Protein AF-A0A9D4I6S3-F1 (afdb_monomer_lite)

Sequence (110 aa):
MECRARIQLECKATVVQAQIGLSGANLAMHRLAQKRARRRRQRRWWIRAWLGPDRRRQFGLYDKLMVELRREDQRAFINIMRMPPEMFYEILLQVGPRITKQLNNYRLPI

pLDDT: mean 82.25, std 8.56, range [55.72, 95.31]

Radius of gyration: 31.66 Å; chains: 1; bounding box: 81×31×80 Å

Foldseek 3Di:
DVVVVVVVVVVVVVVVVVVVVVVVVVVVVVVVVVVVVVVVVVPVDPADPVLDPVCCVVQNNPNCPQVCCVVPPQVVVCVVVVDGPVVVVVCCVVCVVVPPDDDDPVDDDD

Organism: Dreissena polymorpha (NCBI:txid45954)

Structure (mmCIF, N/CA/C/O backbone):
data_AF-A0A9D4I6S3-F1
#
_entry.id   AF-A0A9D4I6S3-F1
#
loop_
_atom_site.group_PDB
_atom_site.id
_atom_site.type_symbol
_atom_site.label_atom_id
_atom_site.label_alt_id
_atom_site.label_comp_id
_atom_site.label_asym_id
_atom_site.label_entity_id
_atom_site.label_seq_id
_atom_site.pdbx_PDB_ins_code
_atom_site.Cartn_x
_atom_site.Cartn_y
_atom_site.Cartn_z
_atom_site.occupancy
_atom_site.B_iso_or_equiv
_atom_site.auth_seq_id
_atom_site.auth_comp_id
_atom_site.auth_asym_id
_atom_site.auth_atom_id
_atom_site.pdbx_PDB_model_num
ATOM 1 N N . MET A 1 1 ? 59.906 -18.595 -46.679 1.00 55.72 1 MET A N 1
ATOM 2 C CA . MET A 1 1 ? 59.378 -17.312 -46.153 1.00 55.72 1 MET A CA 1
ATOM 3 C C . MET A 1 1 ? 57.867 -17.338 -45.894 1.00 55.72 1 MET A C 1
ATOM 5 O O . MET A 1 1 ? 57.408 -16.580 -45.051 1.00 55.72 1 MET A O 1
ATOM 9 N N . GLU A 1 2 ? 57.095 -18.233 -46.521 1.00 64.94 2 GLU A N 1
ATOM 10 C CA . GLU A 1 2 ? 55.622 -18.218 -46.433 1.00 64.94 2 GLU A CA 1
ATOM 11 C C . GLU A 1 2 ? 55.011 -18.809 -45.144 1.00 64.94 2 GLU A C 1
ATOM 13 O O . GLU A 1 2 ? 53.937 -18.377 -44.728 1.00 64.94 2 GLU A O 1
ATOM 18 N N . CYS A 1 3 ? 55.697 -19.725 -44.442 1.00 68.50 3 CYS A N 1
ATOM 19 C 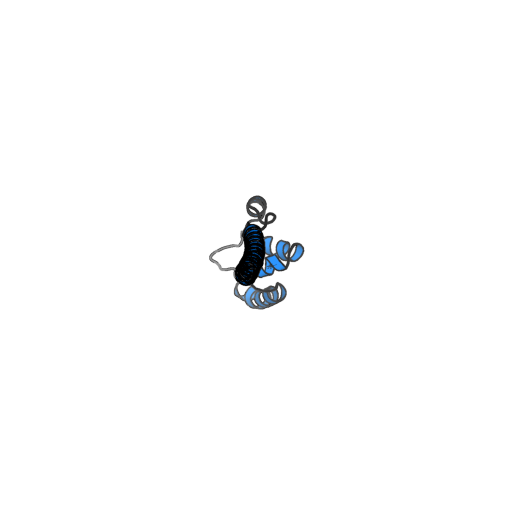CA . CYS A 1 3 ? 55.170 -20.318 -43.198 1.00 68.50 3 CYS A CA 1
ATOM 20 C C . CYS A 1 3 ? 54.962 -19.298 -42.071 1.00 68.50 3 CYS A C 1
ATOM 22 O O . CYS A 1 3 ? 53.969 -19.370 -41.354 1.00 68.50 3 CYS A O 1
ATOM 24 N N . ARG A 1 4 ? 55.871 -18.326 -41.91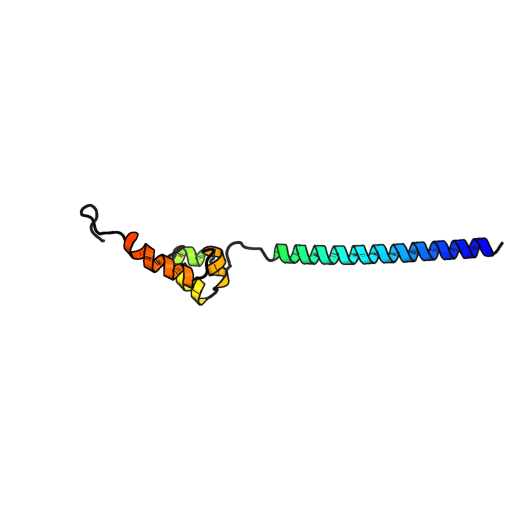4 1.00 74.25 4 ARG A N 1
ATOM 25 C CA . ARG A 1 4 ? 55.756 -17.311 -40.852 1.00 74.25 4 ARG A CA 1
ATOM 26 C C . ARG A 1 4 ? 54.550 -16.398 -41.067 1.00 74.25 4 ARG A C 1
ATOM 28 O O . ARG A 1 4 ? 53.850 -16.093 -40.110 1.00 74.25 4 ARG A O 1
ATOM 35 N N . ALA A 1 5 ? 54.279 -16.017 -42.316 1.00 77.75 5 ALA A N 1
ATOM 36 C CA . ALA A 1 5 ? 53.129 -15.189 -42.664 1.00 77.75 5 ALA A CA 1
ATOM 37 C C . ALA A 1 5 ? 51.797 -15.926 -42.437 1.00 77.75 5 ALA A C 1
ATOM 39 O O . ALA A 1 5 ? 50.865 -15.330 -41.902 1.00 77.75 5 ALA A O 1
ATOM 40 N N . ARG A 1 6 ? 51.724 -17.225 -42.771 1.00 77.69 6 ARG A N 1
ATOM 41 C CA . ARG A 1 6 ? 50.541 -18.065 -42.511 1.00 77.69 6 ARG A CA 1
ATOM 42 C C . ARG A 1 6 ? 50.253 -18.230 -41.020 1.00 77.69 6 ARG A C 1
ATOM 44 O O . ARG A 1 6 ? 49.146 -17.926 -40.594 1.00 77.69 6 ARG A O 1
ATOM 51 N N . ILE A 1 7 ? 51.263 -18.583 -40.225 1.00 80.25 7 ILE A N 1
ATOM 52 C CA . ILE A 1 7 ? 51.126 -18.698 -38.762 1.00 80.25 7 ILE A CA 1
ATOM 53 C C . ILE A 1 7 ? 50.695 -17.352 -38.157 1.00 80.25 7 ILE A C 1
ATOM 55 O O . ILE A 1 7 ? 49.821 -17.293 -37.299 1.00 80.25 7 ILE A O 1
ATOM 59 N N . GLN A 1 8 ? 51.255 -16.240 -38.640 1.00 81.44 8 GLN A N 1
ATOM 60 C CA . GLN A 1 8 ? 50.889 -14.909 -38.160 1.00 81.44 8 GLN A CA 1
ATOM 61 C C . GLN A 1 8 ? 49.447 -14.517 -38.529 1.00 81.44 8 GLN A C 1
ATOM 63 O O . GLN A 1 8 ? 48.782 -13.840 -37.743 1.00 81.44 8 GLN A O 1
ATOM 68 N N . LEU A 1 9 ? 48.955 -14.921 -39.702 1.00 82.75 9 LEU A N 1
ATOM 69 C CA . LEU A 1 9 ? 47.563 -14.728 -40.120 1.00 82.75 9 LEU A CA 1
ATOM 70 C C . LEU A 1 9 ? 46.598 -15.568 -39.276 1.00 82.75 9 LEU A C 1
ATOM 72 O O . LEU A 1 9 ? 45.590 -15.038 -38.813 1.00 82.75 9 LEU A O 1
ATOM 76 N N . GLU A 1 10 ? 46.931 -16.830 -39.011 1.00 84.31 10 GLU A N 1
ATOM 77 C CA . GLU A 1 10 ? 46.144 -17.720 -38.151 1.00 84.31 10 GLU A CA 1
ATOM 78 C C . GLU A 1 10 ? 46.082 -17.202 -36.708 1.00 84.31 10 GLU A C 1
ATOM 80 O O . GLU A 1 10 ? 44.996 -17.091 -36.143 1.00 84.31 10 GLU A O 1
ATOM 85 N N . CYS A 1 11 ? 47.211 -16.767 -36.137 1.00 84.62 11 CYS A N 1
ATOM 86 C CA . CYS A 1 11 ? 47.240 -16.141 -34.812 1.00 84.62 11 CYS A CA 1
ATOM 87 C C . CYS A 1 11 ? 46.407 -14.850 -34.752 1.00 84.62 11 CYS A C 1
ATOM 89 O O . CYS A 1 11 ? 45.737 -14.585 -33.757 1.00 84.62 11 CYS A O 1
ATOM 91 N N . LYS A 1 12 ? 46.416 -14.025 -35.806 1.00 86.94 12 LYS A N 1
ATOM 92 C CA . LYS A 1 12 ? 45.557 -12.830 -35.869 1.00 86.94 12 LYS A CA 1
ATOM 93 C C . LYS A 1 12 ? 44.079 -13.212 -35.947 1.00 86.94 12 LYS A C 1
ATOM 95 O O . LYS A 1 12 ? 43.259 -12.590 -35.276 1.00 86.94 12 LYS A O 1
ATOM 100 N N . ALA A 1 13 ? 43.743 -14.235 -36.730 1.00 84.69 13 ALA A N 1
ATOM 101 C CA . ALA A 1 13 ? 42.374 -14.715 -36.870 1.00 84.69 13 ALA A CA 1
ATOM 102 C C . ALA A 1 13 ? 41.820 -15.262 -35.544 1.00 84.69 13 ALA A C 1
ATOM 104 O O . ALA A 1 13 ? 40.705 -14.904 -35.167 1.00 84.69 13 ALA A O 1
ATOM 105 N N . THR A 1 14 ? 42.602 -16.045 -34.795 1.00 84.38 14 THR A N 1
ATOM 106 C CA . THR A 1 14 ? 42.177 -16.576 -33.487 1.00 84.38 14 THR A CA 1
ATOM 107 C C . THR A 1 14 ? 41.989 -15.473 -32.447 1.00 84.38 14 THR A C 1
ATOM 109 O O . THR A 1 14 ? 41.008 -15.493 -31.703 1.00 84.38 14 THR A O 1
ATOM 112 N N . VAL A 1 15 ? 42.856 -14.454 -32.434 1.00 87.69 15 VAL A N 1
ATOM 113 C CA . VAL A 1 15 ? 42.696 -13.275 -31.564 1.00 87.69 15 VAL A CA 1
ATOM 114 C C . VAL A 1 15 ? 41.419 -12.501 -31.907 1.00 87.69 15 VAL A C 1
ATOM 116 O O . VAL A 1 15 ? 40.672 -12.120 -31.007 1.00 87.69 15 VAL A O 1
ATOM 119 N N . VAL A 1 16 ? 41.116 -12.307 -33.194 1.00 89.69 16 VAL A N 1
ATOM 120 C CA . VAL A 1 16 ? 39.874 -11.644 -33.629 1.00 89.69 16 VAL A CA 1
ATOM 121 C C . VAL A 1 16 ? 38.640 -12.471 -33.257 1.00 89.69 16 VAL A C 1
ATOM 123 O O . VAL A 1 16 ? 37.659 -11.915 -32.767 1.00 89.69 16 VAL A O 1
ATOM 126 N N . GLN A 1 17 ? 38.682 -13.795 -33.416 1.00 81.94 17 GLN A N 1
ATOM 127 C CA . GLN A 1 17 ? 37.597 -14.690 -32.998 1.00 81.94 17 GLN A CA 1
ATOM 128 C C . GLN A 1 17 ? 37.353 -14.626 -31.482 1.00 81.94 17 GLN A C 1
ATOM 130 O O . GLN A 1 17 ? 36.204 -14.522 -31.047 1.00 81.94 17 GLN A O 1
ATOM 135 N N . ALA A 1 18 ? 38.420 -14.605 -30.678 1.00 82.50 18 ALA A N 1
ATOM 136 C CA . ALA A 1 18 ? 38.325 -14.425 -29.232 1.00 82.50 18 ALA A CA 1
ATOM 137 C C . ALA A 1 18 ? 37.737 -13.050 -28.862 1.00 82.50 18 ALA A C 1
ATOM 139 O O . ALA A 1 18 ? 36.850 -12.966 -28.008 1.00 82.50 18 ALA A O 1
ATOM 140 N N . GLN A 1 19 ? 38.157 -11.983 -29.549 1.00 88.56 19 GLN A N 1
ATOM 141 C CA . GLN A 1 19 ? 37.630 -10.630 -29.354 1.00 88.56 19 GLN A CA 1
ATOM 142 C C . GLN A 1 19 ? 36.126 -10.550 -29.657 1.00 88.56 19 GLN A C 1
ATOM 144 O O . GLN A 1 19 ? 35.370 -9.980 -28.871 1.00 88.56 19 GLN A O 1
ATOM 149 N N . ILE A 1 20 ? 35.669 -11.166 -30.753 1.00 88.62 20 ILE A N 1
ATOM 150 C CA . ILE A 1 20 ? 34.243 -11.240 -31.115 1.00 88.62 20 ILE A CA 1
ATOM 151 C C . ILE A 1 20 ? 33.450 -11.996 -30.036 1.00 88.62 20 ILE A C 1
ATOM 153 O O . ILE A 1 20 ? 32.369 -11.550 -29.642 1.00 88.62 20 ILE A O 1
ATOM 157 N N . GLY A 1 21 ? 33.999 -13.097 -29.509 1.00 86.75 21 GLY A N 1
ATOM 158 C CA . GLY A 1 21 ? 33.400 -13.850 -28.403 1.00 86.75 21 GLY A CA 1
ATOM 159 C C . GLY A 1 21 ? 33.231 -13.009 -27.132 1.00 86.75 21 GLY A C 1
ATOM 160 O O . GLY A 1 21 ? 32.142 -12.968 -26.551 1.00 86.75 21 GLY A O 1
ATOM 161 N N . LEU A 1 22 ? 34.271 -12.267 -26.738 1.00 84.06 22 LEU A N 1
ATOM 162 C CA . LEU A 1 22 ? 34.238 -11.349 -25.593 1.00 84.06 22 LEU A CA 1
ATOM 163 C C . LEU A 1 22 ? 33.226 -10.211 -25.796 1.00 84.06 22 LEU A C 1
ATOM 165 O O . LEU A 1 22 ? 32.454 -9.893 -24.889 1.00 84.06 22 LEU A O 1
ATOM 169 N N . SER A 1 23 ? 33.162 -9.628 -26.996 1.00 87.31 23 SER A N 1
ATOM 170 C CA . SER A 1 23 ? 32.157 -8.617 -27.343 1.00 87.31 23 SER A CA 1
ATOM 171 C C . SER A 1 23 ? 30.727 -9.167 -27.265 1.00 87.31 23 SER A C 1
ATOM 173 O O . SER A 1 23 ? 29.837 -8.492 -26.738 1.00 87.31 23 SER A O 1
ATOM 175 N N . GLY A 1 24 ? 30.500 -10.405 -27.717 1.00 91.00 24 GLY A N 1
ATOM 176 C CA . GLY A 1 24 ? 29.211 -11.092 -27.596 1.00 91.00 24 GLY A CA 1
ATOM 177 C C . GLY A 1 24 ? 28.791 -11.317 -26.139 1.00 91.00 24 GLY A C 1
ATOM 178 O O . GLY A 1 24 ? 27.651 -11.016 -25.766 1.00 91.00 24 GLY A O 1
ATOM 179 N N . ALA A 1 25 ? 29.721 -11.766 -25.291 1.00 88.56 25 ALA A N 1
ATOM 180 C CA . ALA A 1 25 ? 29.499 -11.924 -23.854 1.00 88.56 25 ALA A CA 1
ATOM 181 C C . ALA A 1 25 ? 29.178 -10.585 -23.164 1.00 88.56 25 ALA A C 1
ATOM 183 O O . ALA A 1 25 ? 28.218 -10.498 -22.393 1.00 88.56 25 ALA A O 1
ATOM 184 N N . ASN A 1 26 ? 29.905 -9.515 -23.499 1.00 91.56 26 ASN A N 1
ATOM 185 C CA . ASN A 1 26 ? 29.650 -8.170 -22.977 1.00 91.56 26 ASN A CA 1
ATOM 186 C C . ASN A 1 26 ? 28.253 -7.662 -23.356 1.00 91.56 26 ASN A C 1
ATOM 188 O O . ASN A 1 26 ? 27.532 -7.135 -22.505 1.00 91.56 26 ASN A O 1
ATOM 192 N N . LEU A 1 27 ? 27.820 -7.876 -24.603 1.00 92.44 27 LEU A N 1
ATOM 193 C CA . LEU A 1 27 ? 26.472 -7.524 -25.054 1.00 92.44 27 LEU A CA 1
ATOM 194 C C . LEU A 1 27 ? 25.390 -8.307 -24.290 1.00 92.44 27 LEU A C 1
ATOM 196 O O . LEU A 1 27 ? 24.378 -7.728 -23.877 1.00 92.44 27 LEU A O 1
ATOM 200 N N . ALA A 1 28 ? 25.595 -9.609 -24.069 1.00 91.88 28 ALA A N 1
ATOM 201 C CA . ALA A 1 28 ? 24.687 -10.437 -23.278 1.00 91.88 28 ALA A CA 1
ATOM 202 C C . ALA A 1 28 ? 24.589 -9.941 -21.823 1.00 91.88 28 ALA A C 1
ATOM 204 O O . ALA A 1 28 ? 23.482 -9.777 -21.296 1.00 91.88 28 ALA A O 1
ATOM 205 N N . MET A 1 29 ? 25.724 -9.605 -21.206 1.00 91.44 29 MET A N 1
ATOM 206 C CA . MET A 1 29 ? 25.784 -9.023 -19.862 1.00 91.44 29 MET A CA 1
ATOM 207 C C . MET A 1 29 ? 25.067 -7.672 -19.782 1.00 91.44 29 MET A C 1
ATOM 209 O O . MET A 1 29 ? 24.261 -7.457 -18.871 1.00 91.44 29 MET A O 1
ATOM 213 N N . HIS A 1 30 ? 25.252 -6.793 -20.770 1.00 93.06 30 HIS A N 1
ATOM 214 C CA . HIS A 1 30 ? 24.549 -5.511 -20.846 1.00 93.06 30 HIS A CA 1
ATOM 215 C C . HIS A 1 30 ? 23.028 -5.689 -20.954 1.00 93.06 30 HIS A C 1
ATOM 217 O O . HIS A 1 30 ? 22.264 -5.002 -20.269 1.00 93.06 30 HIS A O 1
ATOM 223 N N . ARG A 1 31 ? 22.563 -6.652 -21.760 1.00 93.25 31 ARG A N 1
ATOM 224 C CA . ARG A 1 31 ? 21.132 -6.985 -21.888 1.00 93.25 31 ARG A CA 1
ATOM 225 C C . ARG A 1 31 ? 20.551 -7.519 -20.579 1.00 93.25 31 ARG A C 1
ATOM 227 O O . ARG A 1 31 ? 19.442 -7.134 -20.196 1.00 93.25 31 ARG A O 1
ATOM 234 N N . LEU A 1 32 ? 21.281 -8.379 -19.867 1.00 91.50 32 LEU A N 1
ATOM 235 C CA . LEU A 1 32 ? 20.875 -8.877 -18.548 1.00 91.50 32 LEU A CA 1
ATOM 236 C C . LEU A 1 32 ? 20.801 -7.742 -17.518 1.00 91.50 32 LEU A C 1
ATOM 238 O O . LEU A 1 32 ? 19.814 -7.649 -16.780 1.00 91.50 32 LEU A O 1
ATOM 242 N N . ALA A 1 33 ? 21.787 -6.844 -17.505 1.00 90.75 33 ALA A N 1
ATOM 243 C CA . ALA A 1 33 ? 21.796 -5.661 -16.650 1.00 90.75 33 ALA A CA 1
ATOM 244 C C . ALA A 1 33 ? 20.602 -4.738 -16.946 1.00 90.75 33 ALA A C 1
ATOM 246 O O . ALA A 1 33 ? 19.887 -4.345 -16.023 1.00 90.75 33 ALA A O 1
ATOM 247 N N . GLN A 1 34 ? 20.300 -4.478 -18.222 1.00 88.94 34 GLN A N 1
ATOM 248 C CA . GLN A 1 34 ? 19.123 -3.708 -18.634 1.00 88.94 34 GLN A CA 1
ATOM 249 C C . GLN A 1 34 ? 17.809 -4.377 -18.210 1.00 88.94 34 GLN A C 1
ATOM 251 O O . GLN A 1 34 ? 16.922 -3.699 -17.689 1.00 88.94 34 GLN A O 1
ATOM 256 N N . LYS A 1 35 ? 17.668 -5.702 -18.365 1.00 88.19 35 LYS A N 1
ATOM 257 C CA . LYS A 1 35 ? 16.485 -6.445 -17.886 1.00 88.19 35 LYS A CA 1
ATOM 258 C C . LYS A 1 35 ? 16.323 -6.323 -16.369 1.00 88.19 35 LYS A C 1
ATOM 260 O O . LYS A 1 35 ? 15.219 -6.055 -15.892 1.00 88.19 35 LYS A O 1
ATOM 265 N N . ARG A 1 36 ? 17.410 -6.470 -15.604 1.00 85.38 36 ARG A N 1
ATOM 266 C CA . ARG A 1 36 ? 17.408 -6.286 -14.142 1.00 85.38 36 ARG A CA 1
ATOM 267 C C . ARG A 1 36 ? 17.032 -4.852 -13.761 1.00 85.38 36 ARG A C 1
ATOM 269 O O . ARG A 1 36 ? 16.178 -4.666 -12.897 1.00 85.38 36 ARG A O 1
ATOM 276 N N . ALA A 1 37 ? 17.595 -3.852 -14.436 1.00 84.44 37 ALA A N 1
ATOM 277 C CA . ALA A 1 37 ? 17.272 -2.444 -14.219 1.00 84.44 37 ALA A CA 1
ATOM 278 C C . ALA A 1 37 ? 15.798 -2.136 -14.532 1.00 84.44 37 ALA A C 1
ATOM 280 O O . ALA A 1 37 ? 15.134 -1.473 -13.739 1.00 84.44 37 ALA A O 1
ATOM 281 N N . ARG A 1 38 ? 15.245 -2.678 -15.627 1.00 82.44 38 ARG A N 1
ATOM 282 C CA . ARG A 1 38 ? 13.813 -2.561 -15.958 1.00 82.44 38 ARG A CA 1
ATOM 283 C C . ARG A 1 38 ? 12.925 -3.182 -14.877 1.00 82.44 38 ARG A C 1
ATOM 285 O O . ARG A 1 38 ? 11.989 -2.529 -14.428 1.00 82.44 38 ARG A O 1
ATOM 292 N N . ARG A 1 39 ? 13.247 -4.391 -14.397 1.00 77.56 39 ARG A N 1
ATOM 293 C CA . ARG A 1 39 ? 12.518 -5.039 -13.285 1.00 77.56 39 ARG A CA 1
ATOM 294 C C . ARG A 1 39 ? 12.572 -4.215 -11.996 1.00 77.56 39 ARG A C 1
ATOM 296 O O . ARG A 1 39 ? 11.566 -4.113 -11.303 1.00 77.56 39 ARG A O 1
ATOM 303 N N . ARG A 1 40 ? 13.718 -3.594 -11.687 1.00 71.81 40 ARG A N 1
ATOM 304 C CA . ARG A 1 40 ? 13.853 -2.672 -10.545 1.00 71.81 40 ARG A CA 1
ATOM 305 C C . ARG A 1 40 ? 12.993 -1.417 -10.729 1.00 71.81 40 ARG A C 1
ATOM 307 O O . ARG A 1 40 ? 12.276 -1.056 -9.808 1.00 71.81 40 ARG A O 1
ATOM 314 N N . ARG A 1 41 ? 12.988 -0.808 -11.922 1.00 67.38 41 ARG A N 1
ATOM 315 C CA . ARG A 1 41 ? 12.160 0.373 -12.245 1.00 67.38 41 ARG A CA 1
ATOM 316 C C . ARG A 1 41 ? 10.653 0.100 -12.203 1.00 67.38 41 ARG A C 1
ATOM 318 O O . ARG A 1 41 ? 9.898 1.025 -11.934 1.00 67.38 41 ARG A O 1
ATOM 325 N N . GLN A 1 42 ? 10.205 -1.135 -12.448 1.00 65.62 42 GLN A N 1
ATOM 326 C CA . GLN A 1 42 ? 8.788 -1.500 -12.313 1.00 65.62 42 GLN A CA 1
ATOM 327 C C . GLN A 1 42 ? 8.297 -1.521 -10.858 1.00 65.62 42 GLN A C 1
ATOM 329 O O . GLN A 1 42 ? 7.102 -1.352 -10.625 1.00 65.62 42 GLN A O 1
ATOM 334 N N . ARG A 1 43 ? 9.191 -1.635 -9.865 1.00 63.59 43 ARG A N 1
ATOM 335 C CA . ARG A 1 43 ? 8.866 -1.410 -8.445 1.00 63.59 43 ARG A CA 1
ATOM 336 C C . ARG A 1 43 ? 8.790 0.094 -8.167 1.00 63.59 43 ARG A C 1
ATOM 338 O O . ARG A 1 43 ? 9.572 0.636 -7.397 1.00 63.59 43 ARG A O 1
ATOM 345 N N . ARG A 1 44 ? 7.918 0.791 -8.893 1.00 62.75 44 ARG A N 1
ATOM 346 C CA . ARG A 1 44 ? 7.909 2.257 -8.939 1.00 62.75 44 ARG A CA 1
ATOM 347 C C . ARG A 1 44 ? 7.166 2.878 -7.752 1.00 62.75 44 ARG A C 1
ATOM 349 O O . ARG A 1 44 ? 7.433 4.023 -7.417 1.00 62.75 44 ARG A O 1
ATOM 356 N N . TRP A 1 45 ? 6.288 2.114 -7.096 1.00 65.44 45 TRP A N 1
ATOM 357 C CA . TRP A 1 45 ? 5.450 2.603 -6.003 1.00 65.44 45 TRP A CA 1
ATOM 358 C C . TRP A 1 45 ? 5.336 1.559 -4.890 1.00 65.44 45 TRP A C 1
ATOM 360 O O . TRP A 1 45 ? 4.991 0.406 -5.150 1.00 65.44 45 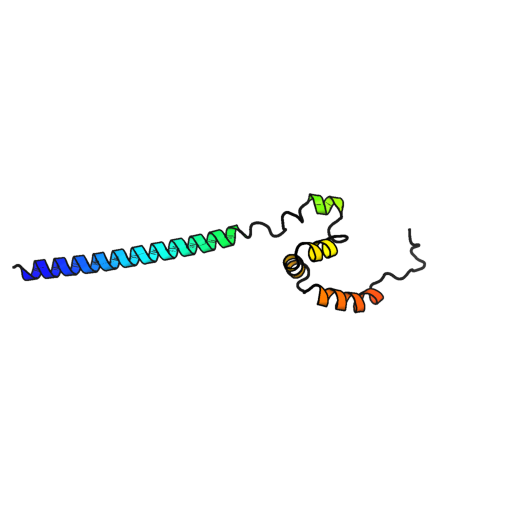TRP A O 1
ATOM 370 N N . TRP A 1 46 ? 5.611 1.975 -3.650 1.00 66.88 46 TRP A N 1
ATOM 371 C CA . TRP A 1 46 ? 5.358 1.175 -2.442 1.00 66.88 46 TRP A CA 1
ATOM 372 C C . TRP A 1 46 ? 3.859 0.972 -2.194 1.00 66.88 46 TRP A C 1
ATOM 374 O O . TRP A 1 46 ? 3.448 -0.028 -1.614 1.00 66.88 46 TRP A O 1
ATOM 384 N N . ILE A 1 47 ? 3.048 1.921 -2.661 1.00 67.94 47 ILE A N 1
ATOM 385 C CA . ILE A 1 47 ? 1.594 1.938 -2.538 1.00 67.94 47 ILE A CA 1
ATOM 386 C C . ILE A 1 47 ? 1.015 1.801 -3.946 1.00 67.94 47 ILE A C 1
ATOM 388 O O . ILE A 1 47 ? 1.437 2.497 -4.867 1.00 67.94 47 ILE A O 1
ATOM 392 N N . ARG A 1 48 ? 0.066 0.884 -4.135 1.00 74.06 48 ARG A N 1
ATOM 393 C CA . ARG A 1 48 ? -0.594 0.692 -5.432 1.00 74.06 48 ARG A CA 1
ATOM 394 C C . ARG A 1 48 ? -1.452 1.904 -5.788 1.00 74.06 48 ARG A C 1
ATOM 396 O O . ARG A 1 48 ? -2.005 2.539 -4.899 1.00 74.06 48 ARG A O 1
ATOM 403 N N . ALA A 1 49 ? -1.610 2.178 -7.083 1.00 74.12 49 ALA A N 1
ATOM 404 C CA . ALA A 1 49 ? -2.342 3.350 -7.572 1.00 74.12 49 ALA A CA 1
ATOM 405 C C . ALA A 1 49 ? -3.787 3.435 -7.039 1.00 74.12 49 ALA A C 1
ATOM 407 O O . ALA A 1 49 ? -4.251 4.521 -6.713 1.00 74.12 49 ALA A O 1
ATOM 408 N N . TRP A 1 50 ? -4.468 2.294 -6.873 1.00 75.00 50 TRP A N 1
ATOM 409 C CA . TRP A 1 50 ? -5.829 2.245 -6.325 1.00 75.00 50 TRP A CA 1
ATOM 410 C C . TRP A 1 50 ? -5.904 2.570 -4.823 1.00 75.00 50 TRP A C 1
ATOM 412 O O . TRP A 1 50 ? -6.945 3.002 -4.345 1.00 75.00 50 TRP A O 1
ATOM 422 N N . LEU A 1 51 ? -4.793 2.442 -4.090 1.00 73.44 51 LEU A N 1
ATOM 423 C CA . LEU A 1 51 ? -4.663 2.757 -2.659 1.00 73.44 51 LEU A CA 1
ATOM 424 C C . LEU A 1 51 ? -4.179 4.202 -2.417 1.00 73.44 51 LEU A C 1
ATOM 426 O O . LEU A 1 51 ? -3.564 4.516 -1.386 1.00 73.44 51 LEU A O 1
ATOM 430 N N . GLY A 1 52 ? -4.377 5.046 -3.430 1.00 75.38 52 GLY A N 1
ATOM 431 C CA . GLY A 1 52 ? -3.860 6.400 -3.517 1.00 75.38 52 GLY A CA 1
ATOM 432 C C . GLY A 1 52 ? -4.464 7.380 -2.502 1.00 75.38 52 GLY A C 1
ATOM 433 O O . GLY A 1 52 ? -5.313 7.017 -1.682 1.00 75.38 52 GLY A O 1
ATOM 434 N N . PRO A 1 53 ? -4.021 8.648 -2.551 1.00 75.38 53 PRO A N 1
ATOM 435 C CA . PRO A 1 53 ? -4.437 9.695 -1.618 1.00 75.38 53 PRO A CA 1
ATOM 436 C C . PRO A 1 53 ? -5.953 9.907 -1.585 1.00 75.38 53 PRO A C 1
ATOM 438 O O . PRO A 1 53 ? -6.504 10.170 -0.519 1.00 75.38 53 PRO A O 1
ATOM 441 N N . ASP A 1 54 ? -6.623 9.741 -2.725 1.00 79.50 54 ASP A N 1
ATOM 442 C CA . ASP A 1 54 ? -8.057 10.000 -2.865 1.00 79.50 54 ASP A CA 1
ATOM 443 C C . ASP A 1 54 ? -8.901 9.002 -2.063 1.00 79.50 54 ASP A C 1
ATOM 445 O O . ASP A 1 54 ? -9.755 9.419 -1.281 1.00 79.50 54 ASP A O 1
ATOM 449 N N . ARG A 1 55 ? -8.597 7.693 -2.143 1.00 75.81 55 ARG A N 1
ATOM 450 C CA . ARG A 1 55 ? -9.268 6.680 -1.301 1.00 75.81 55 ARG A CA 1
ATOM 451 C C . ARG A 1 55 ? -9.007 6.920 0.183 1.00 75.81 55 ARG A C 1
ATOM 453 O O . ARG A 1 55 ? -9.932 6.827 0.984 1.00 75.81 55 ARG A O 1
ATOM 460 N N . ARG A 1 56 ? -7.771 7.278 0.550 1.00 77.00 56 ARG A N 1
ATOM 461 C CA . ARG A 1 56 ? -7.405 7.555 1.952 1.00 77.00 56 ARG A CA 1
ATOM 462 C C . ARG A 1 56 ? -8.165 8.744 2.530 1.00 77.00 56 ARG A C 1
ATOM 464 O O . ARG A 1 56 ? -8.507 8.718 3.706 1.00 77.00 56 ARG A O 1
ATOM 471 N N . ARG A 1 57 ? -8.421 9.777 1.722 1.00 80.25 57 ARG A N 1
ATOM 472 C CA . ARG A 1 57 ? -9.223 10.939 2.135 1.00 80.25 57 ARG A CA 1
ATOM 473 C C . ARG A 1 57 ? -10.702 10.594 2.299 1.00 80.25 57 ARG A C 1
ATOM 475 O O . ARG A 1 57 ? -11.339 11.150 3.181 1.00 80.25 57 ARG A O 1
ATOM 482 N N . GLN A 1 58 ? -11.234 9.691 1.475 1.00 79.19 58 GLN A N 1
ATOM 483 C CA . GLN A 1 58 ? -12.655 9.326 1.496 1.00 79.19 58 GLN A CA 1
ATOM 484 C C . GLN A 1 58 ? -13.021 8.334 2.604 1.00 79.19 58 GLN A C 1
ATOM 486 O O . GLN A 1 58 ? -14.066 8.482 3.229 1.00 79.19 58 GLN A O 1
ATOM 491 N N . PHE A 1 59 ? -12.193 7.313 2.838 1.00 73.00 59 PHE A N 1
ATOM 492 C CA . PHE A 1 59 ? -12.543 6.185 3.715 1.00 73.00 59 PHE A CA 1
ATOM 493 C C . PHE A 1 59 ? -11.596 6.007 4.903 1.00 73.00 59 PHE A C 1
ATOM 495 O O . PHE A 1 59 ? -11.707 5.030 5.639 1.00 73.00 59 PHE A O 1
ATOM 502 N N . GLY A 1 60 ? -10.637 6.918 5.078 1.00 74.56 60 GLY A N 1
ATOM 503 C CA . GLY A 1 60 ? -9.523 6.702 5.990 1.00 74.56 60 GLY A CA 1
ATOM 504 C C . GLY A 1 60 ? -8.576 5.609 5.486 1.00 74.56 60 GLY A C 1
ATOM 505 O O . GLY A 1 60 ? -8.701 5.093 4.373 1.00 74.56 60 GLY A O 1
ATOM 506 N N . LEU A 1 61 ? -7.570 5.272 6.298 1.00 68.94 61 LEU A N 1
ATOM 507 C CA . LEU A 1 61 ? -6.563 4.287 5.900 1.00 68.94 61 LEU A CA 1
ATOM 508 C C . LEU A 1 61 ? -6.998 2.842 6.164 1.00 68.94 61 LEU A C 1
ATOM 510 O O . LEU A 1 61 ? -6.556 1.979 5.424 1.00 68.94 61 LEU A O 1
ATOM 514 N N . TYR A 1 62 ? -7.814 2.566 7.188 1.00 72.69 62 TYR A N 1
ATOM 515 C CA . TYR A 1 62 ? -8.041 1.192 7.666 1.00 72.69 62 TYR A CA 1
ATOM 516 C C . TYR A 1 62 ? -9.494 0.702 7.630 1.00 72.69 62 TYR A C 1
ATOM 518 O O . TYR A 1 62 ? -9.680 -0.496 7.421 1.00 72.69 62 TYR A O 1
ATOM 526 N N . ASP A 1 63 ? -10.502 1.575 7.751 1.00 72.75 63 ASP A N 1
ATOM 527 C CA . ASP A 1 63 ? -11.908 1.155 7.922 1.00 72.75 63 ASP A CA 1
ATOM 528 C C . ASP A 1 63 ? -12.414 0.251 6.793 1.00 72.75 63 ASP A C 1
ATOM 530 O O . ASP A 1 63 ? -13.047 -0.773 7.040 1.00 72.75 63 ASP A O 1
ATOM 534 N N . LYS A 1 64 ? -12.095 0.590 5.540 1.00 79.12 64 LYS A N 1
ATOM 535 C CA . LYS A 1 64 ? -12.488 -0.214 4.367 1.00 79.12 64 LYS A CA 1
ATOM 536 C C . LYS A 1 64 ? -11.344 -1.003 3.742 1.00 79.12 64 LYS A C 1
ATOM 538 O O . LYS A 1 64 ? -11.583 -1.925 2.963 1.00 79.12 64 LYS A O 1
ATOM 543 N N . LEU A 1 65 ? -10.105 -0.708 4.131 1.00 82.38 65 LEU A N 1
ATOM 544 C CA . LEU A 1 65 ? -8.898 -1.243 3.503 1.00 82.38 65 LEU A CA 1
ATOM 545 C C . LEU A 1 65 ? -8.858 -2.773 3.504 1.00 82.38 65 LEU A C 1
ATOM 547 O O . LEU A 1 65 ? -8.556 -3.379 2.482 1.00 82.38 65 LEU A O 1
ATOM 551 N N . MET A 1 66 ? -9.185 -3.416 4.627 1.00 82.88 66 MET A N 1
ATOM 552 C CA . MET A 1 66 ? -9.113 -4.880 4.734 1.00 82.88 66 MET A CA 1
ATOM 553 C C . MET A 1 66 ? -10.172 -5.590 3.883 1.00 82.88 66 MET A C 1
ATOM 555 O O . MET A 1 66 ? -9.922 -6.674 3.353 1.00 82.88 66 MET A O 1
ATOM 559 N N . VAL A 1 67 ? -11.347 -4.975 3.728 1.00 83.94 67 VAL A N 1
ATOM 560 C CA . VAL A 1 67 ? -12.427 -5.484 2.871 1.00 83.94 67 VAL A CA 1
ATOM 561 C C . VAL A 1 67 ? -12.042 -5.334 1.399 1.00 83.94 67 VAL A C 1
ATOM 563 O O . VAL A 1 67 ? -12.151 -6.289 0.632 1.00 83.94 67 VAL A O 1
ATOM 566 N N . GLU A 1 68 ? -11.528 -4.164 1.023 1.00 82.81 68 GLU A N 1
ATOM 567 C CA . GLU A 1 68 ? -11.085 -3.860 -0.339 1.00 82.81 68 GLU A CA 1
ATOM 568 C C . GLU A 1 68 ? -9.903 -4.737 -0.768 1.00 82.81 68 GLU A C 1
ATOM 570 O O . GLU A 1 68 ? -9.928 -5.312 -1.854 1.00 82.81 68 GLU A O 1
ATOM 575 N N . LEU A 1 69 ? -8.907 -4.926 0.106 1.00 85.25 69 LEU A N 1
ATOM 576 C CA . LEU A 1 69 ? -7.752 -5.789 -0.159 1.00 85.25 69 LEU A CA 1
ATOM 577 C C . LEU A 1 69 ? -8.158 -7.242 -0.409 1.00 85.25 69 LEU A C 1
ATOM 579 O O . LEU A 1 69 ? -7.618 -7.868 -1.314 1.00 85.25 69 LEU A O 1
ATOM 583 N N . ARG A 1 70 ? -9.120 -7.781 0.349 1.00 83.94 70 ARG A N 1
ATOM 584 C CA . ARG A 1 70 ? -9.625 -9.142 0.109 1.00 83.94 70 ARG A CA 1
ATOM 585 C C . ARG A 1 70 ? -10.352 -9.275 -1.222 1.00 83.94 70 ARG A C 1
ATOM 587 O O . ARG A 1 70 ? -10.229 -10.307 -1.868 1.00 83.94 70 ARG A O 1
ATOM 594 N N . ARG A 1 71 ? -11.122 -8.258 -1.615 1.00 83.62 71 ARG A N 1
ATOM 595 C CA . ARG A 1 71 ? -11.938 -8.307 -2.833 1.00 83.62 71 ARG A CA 1
ATOM 596 C C . ARG A 1 71 ? -11.117 -8.079 -4.099 1.00 83.62 71 ARG A C 1
ATOM 598 O O . ARG A 1 71 ? -11.367 -8.733 -5.104 1.00 83.62 71 ARG A O 1
ATOM 605 N N . GLU A 1 72 ? -10.184 -7.132 -4.065 1.00 82.44 72 GLU A N 1
ATOM 606 C CA . GLU A 1 72 ? -9.440 -6.698 -5.251 1.00 82.44 72 GLU A CA 1
ATOM 607 C C . GLU A 1 72 ? -8.082 -7.403 -5.395 1.00 82.44 72 GLU A C 1
ATOM 609 O O . GLU A 1 72 ? -7.686 -7.727 -6.515 1.00 82.44 72 GLU A O 1
ATOM 614 N N . ASP A 1 73 ? -7.334 -7.627 -4.300 1.00 82.50 73 ASP A N 1
ATOM 615 C CA . ASP A 1 73 ? -5.976 -8.178 -4.387 1.00 82.50 73 ASP A CA 1
ATOM 616 C C . ASP A 1 73 ? -5.446 -8.846 -3.102 1.00 82.50 73 ASP A C 1
ATOM 618 O O . ASP A 1 73 ? -4.817 -8.224 -2.235 1.00 82.50 73 ASP A O 1
ATOM 622 N N . GLN A 1 74 ? -5.547 -10.174 -3.069 1.00 81.88 74 GLN A N 1
ATOM 623 C CA . GLN A 1 74 ? -5.019 -11.006 -1.987 1.00 81.88 74 GLN A CA 1
ATOM 624 C C . GLN A 1 74 ? -3.494 -10.890 -1.807 1.00 81.88 74 GLN A C 1
ATOM 626 O O . GLN A 1 74 ? -2.981 -11.045 -0.699 1.00 81.88 74 GLN A O 1
ATOM 631 N N . ARG A 1 75 ? -2.729 -10.575 -2.863 1.00 82.44 75 ARG A N 1
ATOM 632 C CA . ARG A 1 75 ? -1.269 -10.402 -2.742 1.00 82.44 75 ARG A CA 1
ATOM 633 C C . ARG A 1 75 ? -0.922 -9.098 -2.035 1.00 82.44 75 ARG A C 1
ATOM 635 O O . ARG A 1 75 ? 0.037 -9.053 -1.265 1.00 82.44 75 ARG A O 1
ATOM 642 N N . ALA A 1 76 ? -1.683 -8.034 -2.287 1.00 81.38 76 ALA A N 1
ATOM 643 C CA . ALA A 1 76 ? -1.535 -6.786 -1.547 1.00 81.38 76 ALA A CA 1
ATOM 644 C C . ALA A 1 76 ? -1.924 -6.962 -0.073 1.00 81.38 76 ALA A C 1
ATOM 646 O O . ALA A 1 76 ? -1.241 -6.400 0.783 1.00 81.38 76 ALA A O 1
ATOM 647 N N . PHE A 1 77 ? -2.940 -7.786 0.220 1.00 85.81 77 PHE A N 1
ATOM 648 C CA . PHE A 1 77 ? -3.307 -8.141 1.594 1.00 85.81 77 PHE A CA 1
ATOM 649 C C . PHE A 1 77 ? -2.110 -8.730 2.353 1.00 85.81 77 PHE A C 1
ATOM 651 O O . PHE A 1 77 ? -1.719 -8.204 3.394 1.00 85.81 77 PHE A O 1
ATOM 658 N N . ILE A 1 78 ? -1.459 -9.750 1.782 1.00 86.12 78 ILE A N 1
ATOM 659 C CA . ILE A 1 78 ? -0.290 -10.399 2.396 1.00 86.12 78 ILE A CA 1
ATOM 660 C C . ILE A 1 78 ? 0.876 -9.416 2.551 1.00 86.12 78 ILE A C 1
ATOM 662 O O . ILE A 1 78 ? 1.593 -9.458 3.544 1.00 86.12 78 ILE A O 1
ATOM 666 N N . ASN A 1 79 ? 1.078 -8.494 1.610 1.00 84.44 79 ASN A N 1
ATOM 667 C CA . ASN A 1 79 ? 2.146 -7.500 1.737 1.00 84.44 79 ASN A CA 1
ATOM 668 C C . ASN A 1 79 ? 1.926 -6.519 2.895 1.00 84.44 79 ASN A C 1
ATOM 670 O O . ASN A 1 79 ? 2.904 -6.115 3.525 1.00 84.44 79 ASN A O 1
ATOM 674 N N . ILE A 1 80 ? 0.676 -6.128 3.149 1.00 82.62 80 ILE A N 1
ATOM 675 C CA . ILE A 1 80 ? 0.324 -5.191 4.222 1.00 82.62 80 ILE A CA 1
ATOM 676 C C . ILE A 1 80 ? 0.308 -5.914 5.567 1.00 82.62 80 ILE A C 1
ATOM 678 O O . ILE A 1 80 ? 0.996 -5.491 6.491 1.00 82.62 80 ILE A O 1
ATOM 682 N N . MET A 1 81 ? -0.422 -7.025 5.658 1.00 86.62 81 MET A N 1
ATOM 683 C CA . MET A 1 81 ? -0.633 -7.747 6.914 1.00 86.62 81 MET A CA 1
ATOM 684 C C . MET A 1 81 ? 0.499 -8.718 7.256 1.00 86.62 81 MET A C 1
ATOM 686 O O . MET A 1 81 ? 0.587 -9.176 8.387 1.00 86.62 81 MET A O 1
ATOM 690 N N . ARG A 1 82 ? 1.375 -9.044 6.294 1.00 89.44 82 ARG A N 1
ATOM 691 C CA . ARG A 1 82 ? 2.424 -10.081 6.411 1.00 89.44 82 ARG A CA 1
ATOM 692 C C . ARG A 1 82 ? 1.880 -11.476 6.720 1.00 89.44 82 ARG A C 1
ATOM 694 O O . ARG A 1 82 ? 2.629 -12.358 7.121 1.00 89.44 82 ARG A O 1
ATOM 701 N N . MET A 1 83 ? 0.592 -11.682 6.466 1.00 91.88 83 MET A N 1
ATOM 702 C CA . MET A 1 83 ? -0.131 -12.922 6.701 1.00 91.88 83 MET A CA 1
ATOM 703 C C . MET A 1 83 ? -1.271 -13.090 5.691 1.00 91.88 83 MET A C 1
ATOM 705 O O . MET A 1 83 ? -1.794 -12.086 5.194 1.00 91.88 83 MET A O 1
ATOM 709 N N . PRO A 1 84 ? -1.665 -14.334 5.374 1.00 91.00 84 PRO A N 1
ATOM 710 C CA . PRO A 1 84 ? -2.886 -14.605 4.630 1.00 91.00 84 PRO A CA 1
ATOM 711 C C . PRO A 1 84 ? -4.138 -14.159 5.413 1.00 91.00 84 PRO A C 1
ATOM 713 O O . PRO A 1 84 ? -4.106 -14.080 6.647 1.00 91.00 84 PRO A O 1
ATOM 716 N N . PRO A 1 85 ? -5.240 -13.834 4.713 1.00 89.12 85 PRO A N 1
ATOM 717 C CA . PRO A 1 85 ? -6.459 -13.334 5.344 1.00 89.12 85 PRO A CA 1
ATOM 718 C C . PRO A 1 85 ? -7.119 -14.341 6.283 1.00 89.12 85 PRO A C 1
ATOM 720 O O . PRO A 1 85 ? -7.709 -13.919 7.272 1.00 89.12 85 PRO A O 1
ATOM 723 N N . GLU A 1 86 ? -6.983 -15.638 6.024 1.00 91.75 86 GLU A N 1
ATOM 724 C CA . GLU A 1 86 ? -7.518 -16.711 6.863 1.00 91.75 86 GLU A CA 1
ATOM 725 C C . GLU A 1 86 ? -6.897 -16.651 8.267 1.00 91.75 86 GLU A C 1
ATOM 727 O O . GLU A 1 86 ? -7.611 -16.495 9.257 1.00 91.75 86 GLU A O 1
ATOM 732 N N . MET A 1 87 ? -5.562 -16.607 8.341 1.00 92.81 87 MET A N 1
ATOM 733 C CA . MET A 1 87 ? -4.832 -16.486 9.609 1.00 92.81 87 MET A CA 1
ATOM 734 C C . MET A 1 87 ? -5.172 -15.178 10.339 1.00 92.81 87 MET A C 1
ATOM 736 O O . MET A 1 87 ? -5.240 -15.141 11.565 1.00 92.81 87 MET A O 1
ATOM 740 N N . PHE A 1 88 ? -5.409 -14.084 9.607 1.00 91.19 88 PHE A N 1
ATOM 741 C CA . PHE A 1 88 ? -5.824 -12.823 10.229 1.00 91.19 88 PHE A CA 1
ATOM 742 C C . PHE A 1 88 ? -7.171 -12.955 10.939 1.00 91.19 88 PHE A C 1
ATOM 744 O O . PHE A 1 88 ? -7.318 -12.467 12.058 1.00 91.19 88 PHE A O 1
ATOM 751 N N . TYR A 1 89 ? -8.142 -13.617 10.313 1.00 90.38 89 TYR A N 1
ATOM 752 C CA . TYR A 1 89 ? -9.455 -13.813 10.913 1.00 90.38 89 TYR A CA 1
ATOM 753 C C . TYR A 1 89 ? -9.420 -14.726 12.132 1.00 90.38 89 TYR A C 1
ATOM 755 O O . TYR A 1 89 ? -10.121 -14.445 13.100 1.00 90.38 89 TYR A O 1
ATOM 763 N N . GLU A 1 90 ? -8.584 -15.762 12.122 1.00 95.00 90 GLU A N 1
ATOM 764 C CA . GLU A 1 90 ? -8.382 -16.623 13.291 1.00 95.00 90 GLU A CA 1
ATOM 765 C C . GLU A 1 90 ? -7.861 -15.821 14.489 1.00 95.00 90 GLU A C 1
ATOM 767 O O . GLU A 1 90 ? -8.431 -15.886 15.581 1.00 95.00 90 GLU A O 1
ATOM 772 N N . ILE A 1 91 ? -6.833 -14.991 14.275 1.00 94.19 91 ILE A N 1
ATOM 773 C CA . ILE A 1 91 ? -6.299 -14.112 15.324 1.00 94.19 91 ILE A CA 1
ATOM 774 C C . ILE A 1 91 ? -7.358 -13.100 15.763 1.00 94.19 91 ILE A C 1
ATOM 776 O O . ILE A 1 91 ? -7.548 -12.886 16.959 1.00 94.19 91 ILE A O 1
ATOM 780 N N . LEU A 1 92 ? -8.075 -12.487 14.819 1.00 92.12 92 LEU A N 1
ATOM 781 C CA . LEU A 1 92 ? -9.117 -11.512 15.126 1.00 92.12 92 LEU A CA 1
ATOM 782 C C . LEU A 1 92 ? -10.249 -12.131 15.953 1.00 92.12 92 LEU A C 1
ATOM 784 O O . LEU A 1 92 ? -10.749 -11.478 16.863 1.00 92.12 92 LEU A O 1
ATOM 788 N N . LEU A 1 93 ? -10.626 -13.380 15.685 1.00 94.94 93 LEU A N 1
ATOM 789 C CA . LEU A 1 93 ? -11.661 -14.087 16.436 1.00 94.94 93 LEU A CA 1
ATOM 790 C C . LEU A 1 93 ? -11.241 -14.327 17.894 1.00 94.94 93 LEU A C 1
ATOM 792 O O . LEU A 1 93 ? -12.059 -14.201 18.801 1.00 94.94 93 LEU A O 1
ATOM 796 N N . GLN A 1 94 ? -9.962 -14.629 18.132 1.00 95.19 94 GLN A N 1
ATOM 797 C CA . GLN A 1 94 ? -9.431 -14.862 19.478 1.00 95.19 94 GLN A CA 1
ATOM 798 C C . GLN A 1 94 ? -9.173 -13.563 20.249 1.00 95.19 94 GLN A C 1
ATOM 800 O O . GLN A 1 94 ? -9.458 -13.461 21.444 1.00 95.19 94 GLN A O 1
ATOM 805 N N . VAL A 1 95 ? -8.593 -12.569 19.577 1.00 95.31 95 VAL A N 1
ATOM 806 C CA . VAL A 1 95 ? -8.151 -11.316 20.195 1.00 95.31 95 VAL A CA 1
ATOM 807 C C . VAL A 1 95 ? -9.294 -10.310 20.279 1.00 95.31 95 VAL A C 1
ATOM 809 O O . VAL A 1 95 ? -9.386 -9.591 21.270 1.00 95.31 95 VAL A O 1
ATOM 812 N N . GLY A 1 96 ? -10.189 -10.288 19.289 1.00 92.62 96 GLY A N 1
ATOM 813 C CA . GLY A 1 96 ? -11.321 -9.366 19.165 1.00 92.62 96 GLY A CA 1
ATOM 814 C C . GLY A 1 96 ? -12.109 -9.183 20.462 1.00 92.62 96 GLY A C 1
ATOM 815 O O . GLY A 1 96 ? -12.212 -8.050 20.930 1.00 92.62 96 GLY A O 1
ATOM 816 N N . PRO A 1 97 ? -12.574 -10.258 21.122 1.00 91.75 97 PRO A N 1
ATOM 817 C CA . PRO A 1 97 ? -13.288 -10.156 22.397 1.00 91.75 97 PRO A CA 1
ATOM 818 C C . PRO A 1 97 ? -12.470 -9.500 23.520 1.00 91.75 97 PRO A C 1
ATOM 820 O O . PRO A 1 97 ? -13.031 -8.838 24.386 1.00 91.75 97 PRO A O 1
ATOM 823 N N . ARG A 1 98 ? -11.140 -9.659 23.508 1.00 91.81 98 ARG A N 1
ATOM 824 C CA . ARG A 1 98 ? -10.230 -9.122 24.534 1.00 91.81 98 ARG A CA 1
ATOM 825 C C . ARG A 1 98 ? -9.874 -7.655 24.310 1.00 91.81 98 ARG A C 1
ATOM 827 O O . ARG A 1 98 ? -9.649 -6.937 25.276 1.00 91.81 98 ARG A O 1
ATOM 834 N N . ILE A 1 99 ? -9.796 -7.223 23.051 1.00 91.00 99 ILE A N 1
ATOM 835 C CA . ILE A 1 99 ? -9.443 -5.841 22.679 1.00 91.00 99 ILE A CA 1
ATOM 836 C C . ILE A 1 99 ? -10.669 -4.955 22.461 1.00 91.00 99 ILE A C 1
ATOM 838 O O . ILE A 1 99 ? -10.531 -3.741 22.315 1.00 91.00 99 ILE A O 1
ATOM 842 N N . THR A 1 100 ? -11.865 -5.549 22.417 1.00 89.31 100 THR A N 1
ATOM 843 C CA . THR A 1 100 ? -13.111 -4.796 22.293 1.00 89.31 100 THR A CA 1
ATOM 844 C C . THR A 1 100 ? -13.256 -3.907 23.514 1.00 89.31 100 THR A C 1
ATOM 846 O O . THR A 1 100 ? -13.227 -4.367 24.656 1.00 89.31 100 THR A O 1
ATOM 849 N N . LYS A 1 101 ? -13.393 -2.607 23.260 1.00 84.81 101 LYS A N 1
ATOM 850 C CA . LYS A 1 101 ? -13.526 -1.614 24.314 1.00 84.81 101 LYS A CA 1
ATOM 851 C C . LYS A 1 101 ? -14.762 -1.928 25.156 1.00 84.81 101 LYS A C 1
ATOM 853 O O . LYS A 1 101 ? -15.883 -1.875 24.658 1.00 84.81 101 LYS A O 1
ATOM 858 N N . GLN A 1 102 ? -14.547 -2.208 26.435 1.00 82.06 102 GLN A N 1
ATOM 859 C CA . GLN A 1 102 ? -15.634 -2.337 27.394 1.00 82.06 102 GLN A CA 1
ATOM 860 C C . GLN A 1 102 ? -16.181 -0.951 27.736 1.00 82.06 102 GLN A C 1
ATOM 862 O O . GLN A 1 102 ? -15.431 0.027 27.837 1.00 82.06 102 GLN A O 1
ATOM 867 N N . LEU A 1 103 ? -17.498 -0.868 27.904 1.00 82.75 103 LEU A N 1
ATOM 868 C CA . LEU A 1 103 ? -18.138 0.332 28.419 1.00 82.75 103 LEU A CA 1
ATOM 869 C C . LEU A 1 103 ? -17.695 0.522 29.870 1.00 82.75 103 LEU A C 1
ATOM 871 O O . LEU A 1 103 ? -17.835 -0.379 30.692 1.00 82.75 103 LEU A O 1
ATOM 875 N N . ASN A 1 104 ? -17.134 1.688 30.170 1.0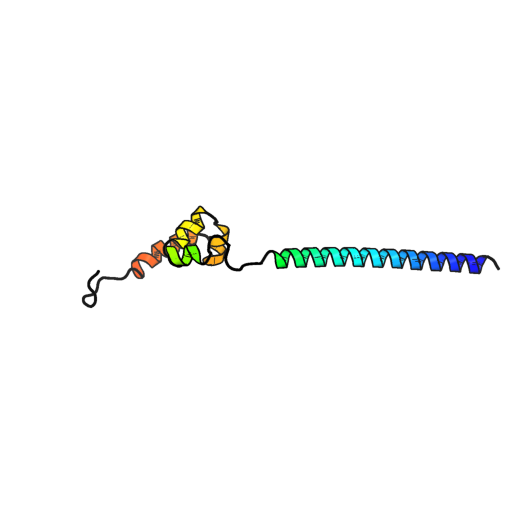0 76.19 104 ASN A N 1
ATOM 876 C CA . ASN A 1 104 ? -16.784 2.077 31.525 1.00 76.19 104 ASN A CA 1
ATOM 877 C C . ASN A 1 104 ? -17.495 3.381 31.887 1.00 76.19 104 ASN A C 1
ATOM 879 O O . ASN A 1 104 ? -17.870 4.168 31.018 1.00 76.19 104 ASN A O 1
ATOM 883 N N . ASN A 1 105 ? -17.659 3.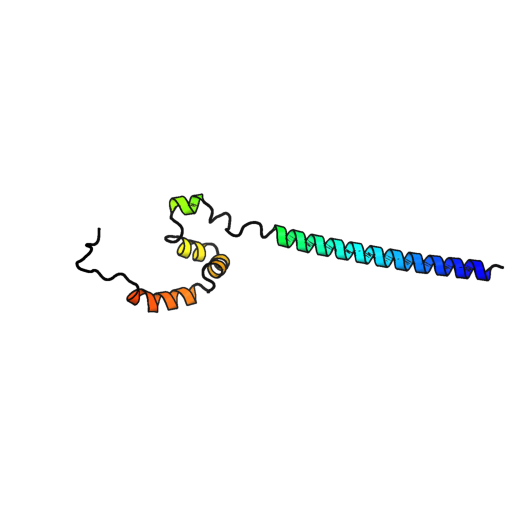623 33.186 1.00 81.31 105 ASN A N 1
ATOM 884 C CA . ASN A 1 105 ? -18.419 4.769 33.693 1.00 81.31 105 ASN A CA 1
ATOM 885 C C . ASN A 1 105 ? -17.779 6.137 33.357 1.00 81.31 105 ASN A C 1
ATOM 887 O O . ASN A 1 105 ? -18.363 7.182 33.611 1.00 81.31 105 ASN A O 1
ATOM 891 N N . TYR A 1 106 ? -16.569 6.138 32.787 1.00 80.44 106 TYR A N 1
ATOM 892 C CA . TYR A 1 106 ? -15.813 7.337 32.426 1.00 80.44 106 TYR A CA 1
ATOM 893 C C . TYR A 1 106 ? -16.143 7.877 31.028 1.00 80.44 106 TYR A C 1
ATOM 895 O O . TYR A 1 106 ? -15.749 8.997 30.701 1.00 80.44 106 TYR A O 1
ATOM 903 N N . ARG A 1 107 ? -16.821 7.101 30.169 1.00 76.62 107 ARG A N 1
ATOM 904 C CA . ARG A 1 107 ? -17.201 7.559 28.826 1.00 76.62 107 ARG A CA 1
ATOM 905 C C . ARG A 1 107 ? -18.472 6.870 28.345 1.00 76.62 107 ARG A C 1
ATOM 907 O O . ARG A 1 107 ? -18.457 5.677 28.048 1.00 76.62 107 ARG A O 1
ATOM 914 N N . LEU A 1 108 ? -19.539 7.650 28.200 1.00 72.56 108 LEU A N 1
ATOM 915 C CA . LEU A 1 108 ? -20.753 7.196 27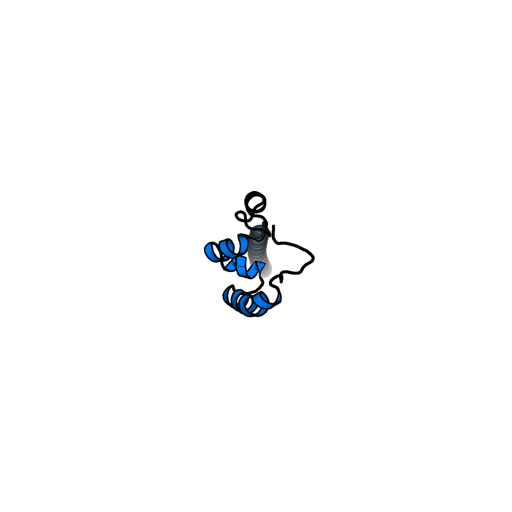.531 1.00 72.56 108 LEU A CA 1
ATOM 916 C C . LEU A 1 108 ? -20.479 7.037 26.020 1.00 72.56 108 LEU A C 1
ATOM 918 O O . LEU A 1 108 ? -19.703 7.821 25.458 1.00 72.56 108 LEU A O 1
ATOM 922 N N . PRO A 1 109 ? -21.043 6.005 25.369 1.00 72.06 109 PRO A N 1
ATOM 923 C CA . PRO A 1 109 ? -21.010 5.895 23.916 1.00 72.06 109 PRO A CA 1
ATOM 924 C C . PRO A 1 109 ? -21.781 7.082 23.317 1.00 72.06 109 PRO A C 1
ATOM 926 O O . PRO A 1 109 ? -22.822 7.463 23.848 1.00 72.06 109 PRO A O 1
ATOM 929 N N . ILE A 1 110 ? -21.203 7.694 22.280 1.00 67.94 110 ILE A N 1
ATOM 930 C CA . ILE A 1 110 ? -21.755 8.860 21.568 1.00 67.94 110 ILE A CA 1
ATOM 931 C C . ILE A 1 110 ? -22.816 8.380 20.582 1.00 67.94 110 ILE A C 1
ATOM 933 O O . ILE A 1 110 ? -22.537 7.351 19.922 1.00 67.94 110 ILE A O 1
#

Secondary structure (DSSP, 8-state):
-HHHHHHHHHHHHHHHHHHHHHHHHHHHHHHHHHHHHHHHHH---SS-GGGSHHHHHHH-SSTTHHHHHHHH-HHHHHHHHSS-HHHHHHHHHHHHHHHSPPP-TT----